Protein AF-A0A0C2C2B9-F1 (afdb_monomer)

Organism: NCBI:txid51022

Nearest PDB structures (foldseek):
  8sxb-assembly1_A  TM=6.830E-01  e=5.226E-09  Bos indicus
  4q4a-assembly1_A  TM=5.913E-01  e=1.133E-02  Thermotoga maritima MSB8
  4q4j-assembly1_A  TM=6.050E-01  e=1.208E-02  Thermotoga maritima MSB8
  7pqx-assembly1_A  TM=4.829E-01  e=1.558E-02  Thermochaetoides thermophila DSM 1495
  7psl-assembly1_A  TM=4.551E-01  e=6.747E-02  Saccharomyces cerevisiae S288C

pLDDT: mean 88.06, std 7.46, range [60.09, 97.12]

Sequence (174 aa):
RSPLYSHISAFMNGLFTVRAFGKQTEVLHEYHRAQNVNTAAFGLTLTTARWFAVCIDWLVALFVSVVAFFSVITPASMTSGEVALILVYAVQLTGFFSWIMRQSAELQNGMVSVERIVQYTELESEHDDNLSLEAPKAWPTEGHITIKNMYMKYDDDGDYVLKNVSLDIKPKEK

Foldseek 3Di:
DVVLVVLVVVCVVCVVVCVVVVPVVVSVVVNVVVVVVVVVVVVVVVVVLVVVLVVLLVVLVVVLVVLLVCLVPPPDPDDPVVSVVSSVVSVVVSVVVSVVVSVVVVVVVVVVVVVVVVVVVPDDDPDDPVPPPDDPPCPPPQPWDWDFQDWDDDDPPDDTPDGGDTDTAGRPHD

Radius of gyration: 33.34 Å; Cα contacts (8 Å, |Δi|>4): 78; chains: 1; bounding box: 63×36×91 Å

Secondary structure (DSSP, 8-state):
-HHHHHHHHHHHHTHHHHHHTT-HHHHHHHHHHHHHHHHHHHHHHHHHHHHHHHHHHHHHHHHHHHHHHHHHHS-S-S-HHHHHHHHHHHHHHHHHHHHHHHHHHHHHHHHHHHHHHHHHHTSPPSS-TT------TT-SSS--EEEEEEEE-SSTTSPPSEEEEEEEE-TT--

Structure (mmCIF, N/CA/C/O backbone):
data_AF-A0A0C2C2B9-F1
#
_entry.id   AF-A0A0C2C2B9-F1
#
loop_
_atom_site.group_PDB
_atom_site.id
_atom_site.type_symbol
_atom_site.label_atom_id
_atom_site.label_alt_id
_atom_site.label_comp_id
_atom_site.label_asym_id
_atom_site.label_entity_id
_atom_site.label_seq_id
_atom_site.pdbx_PDB_ins_code
_atom_site.Cartn_x
_atom_site.Cartn_y
_atom_site.Cartn_z
_atom_site.occupancy
_atom_site.B_iso_or_equiv
_atom_site.auth_seq_id
_atom_site.auth_comp_id
_atom_site.auth_asym_id
_atom_site.auth_atom_id
_atom_site.pdbx_PDB_model_num
ATOM 1 N N . ARG A 1 1 ? 1.933 -3.361 6.603 1.00 60.09 1 ARG A N 1
ATOM 2 C CA . ARG A 1 1 ? 1.925 -2.102 7.391 1.00 60.09 1 ARG A CA 1
ATOM 3 C C . ARG A 1 1 ? 0.960 -2.169 8.574 1.00 60.09 1 ARG A C 1
ATOM 5 O O . ARG A 1 1 ? 1.435 -1.970 9.679 1.00 60.09 1 ARG A O 1
ATOM 12 N N . SER A 1 2 ? -0.320 -2.516 8.382 1.00 74.88 2 SER A N 1
ATOM 13 C CA . SER A 1 2 ? -1.315 -2.598 9.476 1.00 74.88 2 SER A CA 1
ATOM 14 C C . SER A 1 2 ? -0.863 -3.401 10.726 1.00 74.88 2 SER A C 1
ATOM 16 O O . SER A 1 2 ? -0.881 -2.828 11.816 1.00 74.88 2 SER A O 1
ATOM 18 N N . PRO A 1 3 ? -0.302 -4.627 10.612 1.00 76.06 3 PRO A N 1
ATOM 19 C CA . PRO A 1 3 ? 0.116 -5.395 11.795 1.00 76.06 3 PRO A CA 1
ATOM 20 C C . PRO A 1 3 ? 1.242 -4.743 12.607 1.00 76.06 3 PRO A C 1
ATOM 22 O O . PRO A 1 3 ? 1.295 -4.888 13.823 1.00 76.06 3 PRO A O 1
ATOM 25 N N . LEU A 1 4 ? 2.131 -3.994 11.945 1.00 85.50 4 LEU A N 1
ATOM 26 C CA . LEU A 1 4 ? 3.269 -3.347 12.597 1.00 85.50 4 LEU A CA 1
ATOM 27 C C . LEU A 1 4 ? 2.802 -2.197 13.501 1.00 85.50 4 LEU A C 1
ATOM 29 O O . LEU A 1 4 ? 3.232 -2.088 14.645 1.00 85.50 4 LEU A O 1
ATOM 33 N N . TYR A 1 5 ? 1.878 -1.374 12.996 1.00 86.25 5 TYR A N 1
ATOM 34 C CA . TYR A 1 5 ? 1.282 -0.280 13.764 1.00 86.25 5 TYR A CA 1
ATOM 35 C C . TYR A 1 5 ? 0.421 -0.800 14.916 1.00 86.25 5 TYR A C 1
ATOM 37 O O . TYR A 1 5 ? 0.529 -0.286 16.027 1.00 86.25 5 TYR A O 1
ATOM 45 N N . SER A 1 6 ? -0.364 -1.856 14.679 1.00 87.75 6 SER A N 1
ATOM 46 C CA . SER A 1 6 ? -1.143 -2.509 15.735 1.00 87.75 6 SER A CA 1
ATOM 47 C C . SER A 1 6 ? -0.242 -3.057 16.844 1.00 87.75 6 SER A C 1
ATOM 49 O O . SER A 1 6 ? -0.525 -2.852 18.020 1.00 87.75 6 SER A O 1
ATOM 51 N N . HIS A 1 7 ? 0.872 -3.704 16.486 1.00 89.12 7 HIS A N 1
ATOM 52 C CA . HIS A 1 7 ? 1.824 -4.246 17.455 1.00 89.12 7 HIS A CA 1
ATOM 53 C C . HIS A 1 7 ? 2.498 -3.142 18.283 1.00 89.12 7 HIS A C 1
ATOM 55 O O . HIS A 1 7 ? 2.609 -3.262 19.501 1.00 89.12 7 HIS A O 1
ATOM 61 N N . ILE A 1 8 ? 2.917 -2.040 17.647 1.00 90.06 8 ILE A N 1
ATOM 62 C CA . ILE A 1 8 ? 3.483 -0.882 18.359 1.00 90.06 8 ILE A CA 1
ATOM 63 C C . ILE A 1 8 ? 2.445 -0.272 19.307 1.00 90.06 8 ILE A C 1
ATOM 65 O O . ILE A 1 8 ? 2.766 0.009 20.459 1.00 90.06 8 ILE A O 1
ATOM 69 N N . SER A 1 9 ? 1.203 -0.093 18.852 1.00 92.12 9 SER A N 1
ATOM 70 C CA . SER A 1 9 ? 0.123 0.450 19.681 1.00 92.12 9 SER A CA 1
ATOM 71 C C . SER A 1 9 ? -0.155 -0.437 20.901 1.00 92.12 9 SER A C 1
ATOM 73 O O . SER A 1 9 ? -0.166 0.052 22.031 1.00 92.12 9 SER A O 1
ATOM 75 N N . ALA A 1 10 ? -0.274 -1.753 20.698 1.00 91.06 10 ALA A N 1
ATOM 76 C CA . ALA A 1 10 ? -0.467 -2.720 21.775 1.00 91.06 10 ALA A CA 1
ATOM 77 C C . ALA A 1 10 ? 0.703 -2.720 22.774 1.00 91.06 10 ALA A C 1
ATOM 79 O O . ALA A 1 10 ? 0.481 -2.709 23.984 1.00 91.06 10 ALA A O 1
ATOM 80 N N . PHE A 1 11 ? 1.947 -2.663 22.287 1.00 91.50 11 PHE A N 1
ATOM 81 C CA . PHE A 1 11 ? 3.130 -2.565 23.141 1.00 91.50 11 PHE A CA 1
ATOM 82 C C . PHE A 1 11 ? 3.143 -1.284 23.981 1.00 91.50 11 PHE A C 1
ATOM 84 O O . PHE A 1 11 ? 3.434 -1.345 25.172 1.00 91.50 11 PHE A O 1
ATOM 91 N N . MET A 1 12 ? 2.808 -0.136 23.385 1.00 92.19 12 MET A N 1
ATOM 92 C CA . MET A 1 12 ? 2.759 1.143 24.099 1.00 92.19 12 MET A CA 1
ATOM 93 C C . MET A 1 12 ? 1.702 1.128 25.206 1.00 92.19 12 MET A C 1
ATOM 95 O O . MET A 1 12 ? 1.990 1.544 26.328 1.00 92.19 12 MET A O 1
ATOM 99 N N . ASN A 1 13 ? 0.519 0.578 24.923 1.00 94.75 13 ASN A N 1
ATOM 100 C CA . ASN A 1 13 ? -0.545 0.420 25.915 1.00 94.75 13 ASN A CA 1
ATOM 101 C C . ASN A 1 13 ? -0.177 -0.597 27.015 1.00 94.75 13 ASN A C 1
ATOM 103 O O . ASN A 1 13 ? -0.535 -0.413 28.175 1.00 94.75 13 ASN A O 1
ATOM 107 N N . GLY A 1 14 ? 0.568 -1.654 26.674 1.00 94.31 14 GLY A N 1
ATOM 108 C CA . GLY A 1 14 ? 0.978 -2.732 27.583 1.00 94.31 14 GLY A CA 1
ATOM 109 C C . GLY A 1 14 ? 2.376 -2.588 28.199 1.00 94.31 14 GLY A C 1
ATOM 110 O O . GLY A 1 14 ? 2.872 -3.540 28.805 1.00 94.31 14 GLY A O 1
ATOM 111 N N . LEU A 1 15 ? 3.039 -1.437 28.050 1.00 94.69 15 LEU A N 1
ATOM 112 C CA . LEU A 1 15 ? 4.469 -1.276 28.349 1.00 94.69 15 LEU A CA 1
ATOM 113 C C . LEU A 1 15 ? 4.834 -1.650 29.792 1.00 94.69 15 LEU A C 1
ATOM 115 O O . LEU A 1 15 ? 5.851 -2.307 30.032 1.00 94.69 15 LEU A O 1
ATOM 119 N N . PHE A 1 16 ? 4.009 -1.233 30.755 1.00 95.94 16 PHE A N 1
ATOM 120 C CA . PHE A 1 16 ? 4.217 -1.543 32.170 1.00 95.94 16 PHE A CA 1
ATOM 121 C C . PHE A 1 16 ? 4.156 -3.048 32.430 1.00 95.94 16 PHE A C 1
ATOM 123 O O . PHE A 1 16 ? 5.047 -3.583 33.085 1.00 95.94 16 PHE A O 1
ATOM 130 N N . THR A 1 17 ? 3.172 -3.736 31.852 1.00 96.12 17 THR A N 1
ATOM 131 C CA . THR A 1 17 ? 3.012 -5.191 31.949 1.00 96.12 17 THR A CA 1
ATOM 132 C C . THR A 1 17 ? 4.230 -5.912 31.379 1.00 96.12 17 THR A C 1
ATOM 134 O O . THR A 1 17 ? 4.827 -6.748 32.051 1.00 96.12 17 THR A O 1
ATOM 137 N N . VAL A 1 18 ? 4.680 -5.537 30.177 1.00 96.06 18 VAL A N 1
ATOM 138 C CA . VAL A 1 18 ? 5.851 -6.164 29.537 1.00 96.06 18 VAL A CA 1
ATOM 139 C C . VAL A 1 18 ? 7.110 -6.010 30.395 1.00 96.06 18 VAL A C 1
ATOM 141 O O . VAL A 1 18 ? 7.890 -6.955 30.517 1.00 96.06 18 VAL A O 1
ATOM 144 N N . ARG A 1 19 ? 7.303 -4.841 31.022 1.00 95.75 19 ARG A N 1
ATOM 145 C CA . ARG A 1 19 ? 8.435 -4.595 31.929 1.00 95.75 19 ARG A CA 1
ATOM 146 C C . ARG A 1 19 ? 8.313 -5.366 33.239 1.00 95.75 19 ARG A C 1
ATOM 148 O O . ARG A 1 19 ? 9.309 -5.934 33.674 1.00 95.75 19 ARG A O 1
ATOM 155 N N . ALA A 1 20 ? 7.124 -5.405 33.838 1.00 97.12 20 ALA A N 1
ATOM 156 C CA . ALA A 1 20 ? 6.875 -6.115 35.090 1.00 97.12 20 ALA A CA 1
ATOM 157 C C . ALA A 1 20 ? 7.162 -7.620 34.967 1.00 97.12 20 ALA A C 1
ATOM 159 O O . ALA A 1 20 ? 7.726 -8.213 35.880 1.00 97.12 20 ALA A O 1
ATOM 160 N N . PHE A 1 21 ? 6.840 -8.219 33.816 1.00 95.94 21 PHE A N 1
ATOM 161 C CA . PHE A 1 21 ? 7.100 -9.634 33.535 1.00 95.94 21 PHE A CA 1
ATOM 162 C C . PHE A 1 21 ? 8.459 -9.911 32.864 1.00 95.94 21 PHE A C 1
ATOM 164 O O . PHE A 1 21 ? 8.762 -11.067 32.575 1.00 95.94 21 PHE A O 1
ATOM 171 N N . GLY A 1 22 ? 9.282 -8.890 32.591 1.00 95.06 22 GLY A N 1
ATOM 172 C CA . GLY A 1 22 ? 10.600 -9.073 31.966 1.00 95.06 22 GLY A CA 1
ATOM 173 C C . GLY A 1 22 ? 10.556 -9.638 30.536 1.00 95.06 22 GLY A C 1
ATOM 174 O O . GLY A 1 22 ? 11.472 -10.346 30.121 1.00 95.06 22 GLY A O 1
ATOM 175 N N . LYS A 1 23 ? 9.482 -9.370 29.779 1.00 95.94 23 LYS A N 1
ATOM 176 C CA . LYS A 1 23 ? 9.212 -9.964 28.452 1.00 95.94 23 LYS A CA 1
ATOM 177 C C . LYS A 1 23 ? 9.653 -9.104 27.259 1.00 95.94 23 LYS A C 1
ATOM 179 O O . LYS A 1 23 ? 9.235 -9.347 26.130 1.00 95.94 23 LYS A O 1
ATOM 184 N N . GLN A 1 24 ? 10.515 -8.110 27.473 1.00 94.19 24 GLN A N 1
ATOM 185 C CA . GLN A 1 24 ? 10.931 -7.153 26.437 1.00 94.19 24 GLN A CA 1
ATOM 186 C C . GLN A 1 24 ? 11.549 -7.841 25.211 1.00 94.19 24 GLN A C 1
ATOM 188 O O . GLN A 1 24 ? 11.221 -7.484 24.084 1.00 94.19 24 GLN A O 1
ATOM 193 N N . THR A 1 25 ? 12.416 -8.836 25.420 1.00 95.31 25 THR A N 1
ATOM 194 C CA . THR A 1 25 ? 13.103 -9.545 24.327 1.00 95.31 25 THR A CA 1
ATOM 195 C C . THR A 1 25 ? 12.136 -10.339 23.453 1.00 95.31 25 THR A C 1
ATOM 197 O O . THR A 1 25 ? 12.297 -10.371 22.237 1.00 95.31 25 THR A O 1
ATOM 200 N N . GLU A 1 26 ? 11.116 -10.951 24.055 1.00 93.69 26 GLU A N 1
ATOM 201 C CA . GLU A 1 26 ? 10.106 -11.734 23.336 1.00 93.69 26 GLU A CA 1
ATOM 202 C C . GLU A 1 26 ? 9.251 -10.829 22.440 1.00 93.69 26 GLU A C 1
ATOM 204 O O . GLU A 1 26 ? 9.137 -11.072 21.238 1.00 93.69 26 GLU A O 1
ATOM 209 N N . VAL A 1 27 ? 8.765 -9.713 22.991 1.00 92.69 27 VAL A N 1
ATOM 210 C CA . VAL A 1 27 ? 8.005 -8.704 22.235 1.00 92.69 27 VAL A CA 1
ATOM 211 C C . VAL A 1 27 ? 8.855 -8.072 21.127 1.00 92.69 27 VAL A C 1
ATOM 213 O O . VAL A 1 27 ? 8.372 -7.824 20.021 1.00 92.69 27 VAL A O 1
ATOM 216 N N . LEU A 1 28 ? 10.142 -7.828 21.390 1.00 92.88 28 LEU A N 1
ATOM 217 C CA . LEU A 1 28 ? 11.065 -7.293 20.391 1.00 92.88 28 LEU A CA 1
ATOM 218 C C . LEU A 1 28 ? 11.304 -8.290 19.247 1.00 92.88 28 LEU A C 1
ATOM 220 O O . LEU A 1 28 ? 11.330 -7.898 18.081 1.00 92.88 28 LEU A O 1
ATOM 224 N N . HIS A 1 29 ? 11.444 -9.578 19.559 1.00 94.75 29 HIS A N 1
ATOM 225 C CA . HIS A 1 29 ? 11.584 -10.625 18.551 1.00 94.75 29 HIS A CA 1
ATOM 226 C C . HIS A 1 29 ? 10.341 -10.714 17.654 1.00 94.75 29 HIS A C 1
ATOM 228 O O . HIS A 1 29 ? 10.458 -10.816 16.430 1.00 94.75 29 HIS A O 1
ATOM 234 N N . GLU A 1 30 ? 9.145 -10.604 18.233 1.00 91.88 30 GLU A N 1
ATOM 235 C CA . GLU A 1 30 ? 7.902 -10.581 17.463 1.00 91.88 30 GLU A CA 1
ATOM 236 C C . GLU A 1 30 ? 7.794 -9.350 16.551 1.00 91.88 30 GLU A C 1
ATOM 238 O O . GLU A 1 30 ? 7.450 -9.481 15.370 1.00 91.88 30 GLU A O 1
ATOM 243 N N . TYR A 1 31 ? 8.198 -8.178 17.046 1.00 91.50 31 TYR A N 1
ATOM 244 C CA . TYR A 1 31 ? 8.318 -6.977 16.224 1.00 91.50 31 TYR A CA 1
ATOM 245 C C . TYR A 1 31 ? 9.288 -7.177 15.050 1.00 91.50 31 TYR A C 1
ATOM 247 O O . TYR A 1 31 ? 8.946 -6.872 13.905 1.00 91.50 31 TYR A O 1
ATOM 255 N N . HIS A 1 32 ? 10.476 -7.737 15.299 1.00 94.00 32 HIS A N 1
ATOM 256 C CA . HIS A 1 32 ? 11.449 -8.024 14.243 1.00 94.00 32 HIS A CA 1
ATOM 257 C C . HIS A 1 32 ? 10.903 -8.997 13.199 1.00 94.00 32 HIS A C 1
ATOM 259 O O . HIS A 1 32 ? 11.110 -8.781 12.005 1.00 94.00 32 HIS A O 1
ATOM 265 N N . ARG A 1 33 ? 10.154 -10.023 13.615 1.00 92.81 33 ARG A N 1
ATOM 266 C CA . ARG A 1 33 ? 9.482 -10.947 12.695 1.00 92.81 33 ARG A CA 1
ATOM 267 C C . ARG A 1 33 ? 8.503 -10.205 11.782 1.00 92.81 33 ARG A C 1
ATOM 269 O O . ARG A 1 33 ? 8.574 -10.355 10.563 1.00 92.81 33 ARG A O 1
ATOM 276 N N . ALA A 1 34 ? 7.629 -9.373 12.350 1.00 90.62 34 ALA A N 1
ATOM 277 C CA . ALA A 1 34 ? 6.665 -8.586 11.581 1.00 90.62 34 ALA A CA 1
ATOM 278 C C . ALA A 1 34 ? 7.355 -7.586 10.631 1.00 90.62 34 ALA A C 1
ATOM 280 O O . ALA A 1 34 ? 6.954 -7.435 9.471 1.00 90.62 34 ALA A O 1
ATOM 281 N N . GLN A 1 35 ? 8.435 -6.949 11.091 1.00 93.12 35 GLN A N 1
ATOM 282 C CA . GLN A 1 35 ? 9.249 -6.035 10.291 1.00 93.12 35 GLN A CA 1
ATOM 283 C C . GLN A 1 35 ? 9.953 -6.753 9.137 1.00 93.12 35 GLN A C 1
ATOM 285 O O . GLN A 1 35 ? 10.010 -6.214 8.030 1.00 93.12 35 GLN A O 1
ATOM 290 N N . ASN A 1 36 ? 10.467 -7.963 9.366 1.00 94.81 36 ASN A N 1
ATOM 291 C CA . ASN A 1 36 ? 11.146 -8.744 8.339 1.00 94.81 36 ASN A CA 1
ATOM 292 C C . ASN A 1 36 ? 10.178 -9.123 7.215 1.00 94.81 36 ASN A C 1
ATOM 294 O O . ASN A 1 36 ? 10.492 -8.925 6.047 1.00 94.81 36 ASN A O 1
ATOM 298 N N . VAL A 1 37 ? 8.959 -9.558 7.557 1.00 92.50 37 VAL A N 1
ATOM 299 C CA . VAL A 1 37 ? 7.906 -9.833 6.564 1.00 92.50 37 VAL A CA 1
ATOM 300 C C . VAL A 1 37 ? 7.565 -8.575 5.762 1.00 92.50 37 VAL A C 1
ATOM 302 O O . 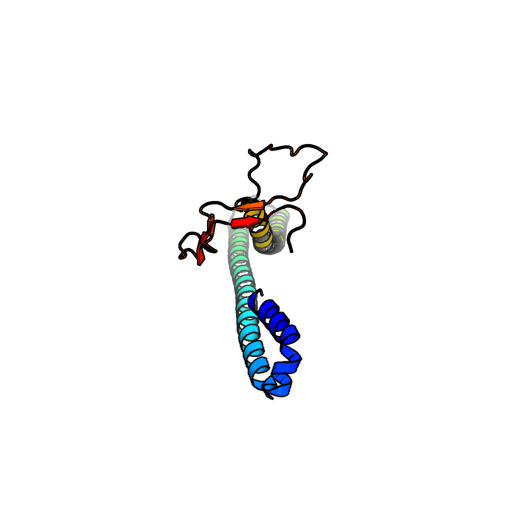VAL A 1 37 ? 7.470 -8.626 4.536 1.00 92.50 37 VAL A O 1
ATOM 305 N N . ASN A 1 38 ? 7.419 -7.420 6.423 1.00 90.75 38 ASN A N 1
ATOM 306 C CA . ASN A 1 38 ? 7.117 -6.178 5.714 1.00 90.75 38 ASN A CA 1
ATOM 307 C C . ASN A 1 38 ? 8.262 -5.727 4.796 1.00 90.75 38 ASN A C 1
ATOM 309 O O . ASN A 1 38 ? 8.006 -5.330 3.659 1.00 90.75 38 ASN A O 1
ATOM 313 N N . THR A 1 39 ? 9.503 -5.819 5.273 1.00 92.75 39 THR A N 1
ATOM 314 C CA . THR A 1 39 ? 10.706 -5.479 4.504 1.00 92.75 39 THR A CA 1
ATOM 315 C C . THR A 1 39 ? 10.889 -6.425 3.323 1.00 92.75 39 THR A C 1
ATOM 317 O O . THR A 1 39 ? 11.181 -5.962 2.227 1.00 92.75 39 THR A O 1
ATOM 320 N N . ALA A 1 40 ? 10.656 -7.726 3.505 1.00 94.75 40 ALA A N 1
ATOM 321 C CA . ALA A 1 40 ? 10.735 -8.716 2.436 1.00 94.75 40 ALA A CA 1
ATOM 322 C C . ALA A 1 40 ? 9.703 -8.439 1.333 1.00 94.75 40 ALA A C 1
ATOM 324 O O . ALA A 1 40 ? 10.058 -8.413 0.157 1.00 94.75 40 ALA A O 1
ATOM 325 N N . ALA A 1 41 ? 8.450 -8.150 1.699 1.00 91.56 41 ALA A N 1
ATOM 326 C CA . ALA A 1 41 ? 7.415 -7.777 0.734 1.00 91.56 41 ALA A CA 1
ATOM 327 C C . ALA A 1 41 ? 7.764 -6.477 -0.019 1.00 91.56 41 ALA A C 1
ATOM 329 O O . ALA A 1 41 ? 7.594 -6.387 -1.237 1.00 91.56 41 ALA A O 1
ATOM 330 N N . PHE A 1 42 ? 8.300 -5.477 0.689 1.00 88.62 42 PHE A N 1
ATOM 331 C CA . PHE A 1 42 ? 8.771 -4.237 0.069 1.00 88.62 42 PHE A CA 1
ATOM 332 C C . PHE A 1 42 ? 9.952 -4.481 -0.881 1.00 88.62 42 PHE A C 1
ATOM 334 O O . PHE A 1 42 ? 9.954 -3.986 -2.007 1.00 88.62 42 PHE A O 1
ATOM 341 N N . GLY A 1 43 ? 10.920 -5.295 -0.462 1.00 92.25 43 GLY A N 1
ATOM 342 C CA . GLY A 1 43 ? 12.055 -5.704 -1.283 1.00 92.25 43 GLY A CA 1
ATOM 343 C C . GLY A 1 43 ? 11.610 -6.436 -2.547 1.00 92.25 43 GLY A C 1
ATOM 344 O O . GLY A 1 43 ? 12.071 -6.102 -3.633 1.00 92.25 43 GLY A O 1
ATOM 345 N N . LEU A 1 44 ? 10.652 -7.361 -2.438 1.00 93.19 44 LEU A N 1
ATOM 346 C CA . LEU A 1 44 ? 10.081 -8.062 -3.590 1.00 93.19 44 LEU A CA 1
ATOM 347 C C . LEU A 1 44 ? 9.398 -7.094 -4.563 1.00 93.19 44 LEU A C 1
ATOM 349 O O . LEU A 1 44 ? 9.573 -7.218 -5.775 1.00 93.19 44 LEU A O 1
ATOM 353 N N . THR A 1 45 ? 8.674 -6.102 -4.041 1.00 86.12 45 THR A N 1
ATOM 354 C CA . THR A 1 45 ? 8.041 -5.053 -4.856 1.00 86.12 45 THR A CA 1
ATOM 355 C C . THR A 1 45 ? 9.096 -4.257 -5.629 1.00 86.12 45 THR A C 1
ATOM 357 O O . THR A 1 45 ? 8.965 -4.063 -6.837 1.00 86.12 45 THR A O 1
ATOM 360 N N . LEU A 1 46 ? 10.187 -3.855 -4.964 1.00 87.19 46 LEU A N 1
ATOM 361 C CA . LEU A 1 46 ? 11.283 -3.123 -5.600 1.00 87.19 46 LEU A CA 1
ATOM 362 C C . LEU A 1 46 ? 11.992 -3.967 -6.668 1.00 87.19 46 LEU A C 1
ATOM 364 O O . LEU A 1 46 ? 12.214 -3.486 -7.779 1.00 87.19 46 LEU A O 1
ATOM 368 N N . THR A 1 47 ? 12.319 -5.222 -6.357 1.00 91.69 47 THR A N 1
ATOM 369 C CA . THR A 1 47 ? 12.964 -6.145 -7.301 1.00 91.69 47 THR A CA 1
ATOM 370 C C . THR A 1 47 ? 12.082 -6.397 -8.519 1.00 91.69 47 THR A C 1
ATOM 372 O O . THR A 1 47 ? 12.573 -6.345 -9.642 1.00 91.69 47 THR A O 1
ATOM 375 N N . THR A 1 48 ? 10.776 -6.592 -8.323 1.00 89.25 48 THR A N 1
ATOM 376 C CA . THR A 1 48 ? 9.818 -6.795 -9.422 1.00 89.25 48 THR A CA 1
ATOM 377 C C . THR A 1 48 ? 9.721 -5.555 -10.310 1.00 89.25 48 THR A C 1
ATOM 379 O O . THR A 1 48 ? 9.765 -5.676 -11.531 1.00 89.25 48 THR A O 1
ATOM 382 N N . ALA A 1 49 ? 9.684 -4.354 -9.724 1.00 82.94 49 ALA A N 1
ATOM 383 C CA . ALA A 1 49 ? 9.693 -3.106 -10.487 1.00 82.94 49 ALA A CA 1
ATOM 384 C C . ALA A 1 49 ? 10.982 -2.932 -11.314 1.00 82.94 49 ALA A C 1
ATOM 386 O O . ALA A 1 49 ? 10.933 -2.492 -12.462 1.00 82.94 49 ALA A O 1
ATOM 387 N N . ARG A 1 50 ? 12.146 -3.307 -10.761 1.00 85.38 50 ARG A N 1
ATOM 388 C CA . ARG A 1 50 ? 13.425 -3.286 -11.494 1.00 85.38 50 ARG A CA 1
ATOM 389 C C . ARG A 1 50 ? 13.473 -4.322 -12.607 1.00 85.38 50 ARG A C 1
ATOM 391 O O . ARG A 1 50 ? 13.931 -4.005 -13.697 1.00 85.38 50 ARG A O 1
ATOM 398 N N . TRP A 1 51 ? 12.989 -5.531 -12.342 1.00 90.19 51 TRP A N 1
ATOM 399 C CA . TRP A 1 51 ? 12.898 -6.583 -13.346 1.00 90.19 51 TRP A CA 1
ATOM 400 C C . TRP A 1 51 ? 12.012 -6.158 -14.519 1.00 90.19 51 TRP A C 1
ATOM 402 O O . TRP A 1 51 ? 12.418 -6.272 -15.671 1.00 90.19 51 TRP A O 1
ATOM 412 N N . PHE A 1 52 ? 10.851 -5.571 -14.227 1.00 85.75 52 PHE A N 1
ATOM 413 C CA . PHE A 1 52 ? 9.961 -5.020 -15.242 1.00 85.75 52 PHE A CA 1
ATOM 414 C C . PHE A 1 52 ? 10.645 -3.947 -16.100 1.00 85.75 52 PHE A C 1
ATOM 416 O O . PHE A 1 52 ? 10.550 -3.998 -17.323 1.00 85.75 52 PHE A O 1
ATOM 423 N N . ALA A 1 53 ? 11.387 -3.021 -15.481 1.00 83.38 53 ALA A N 1
ATOM 424 C CA . ALA A 1 53 ? 12.152 -2.012 -16.214 1.00 83.38 53 ALA A CA 1
ATOM 425 C C . ALA A 1 53 ? 13.175 -2.647 -17.173 1.00 83.38 53 ALA A C 1
ATOM 427 O O . ALA A 1 53 ? 13.222 -2.272 -18.340 1.00 83.38 53 ALA A O 1
ATOM 428 N N . VAL A 1 54 ? 13.912 -3.669 -16.721 1.00 87.00 54 VAL A N 1
ATOM 429 C CA . VAL A 1 54 ? 14.848 -4.416 -17.577 1.00 87.00 54 VAL A CA 1
ATOM 430 C C . VAL A 1 54 ? 14.117 -5.049 -18.764 1.00 87.00 54 VAL A C 1
ATOM 432 O O . VAL A 1 54 ? 14.577 -4.919 -19.893 1.00 87.00 54 VAL A O 1
ATOM 435 N N . CYS A 1 55 ? 12.966 -5.696 -18.552 1.00 88.88 55 CYS A N 1
ATOM 436 C CA . CYS A 1 55 ? 12.177 -6.275 -19.646 1.00 88.88 55 CYS A CA 1
ATOM 437 C C . CYS A 1 55 ? 11.746 -5.230 -20.689 1.00 88.88 55 CYS A C 1
ATOM 439 O O . CYS A 1 55 ? 11.791 -5.514 -21.886 1.00 88.88 55 CY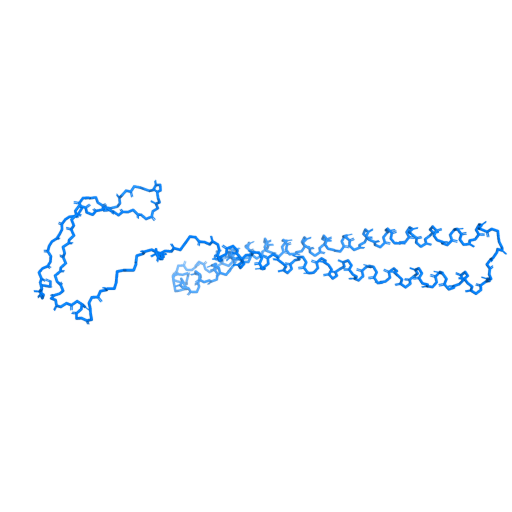S A O 1
ATOM 441 N N . ILE A 1 56 ? 11.358 -4.029 -20.251 1.00 84.75 56 ILE A N 1
ATOM 442 C CA . ILE A 1 56 ? 11.035 -2.917 -21.154 1.00 84.75 56 ILE A CA 1
ATOM 443 C C . ILE A 1 56 ? 12.278 -2.475 -21.931 1.00 84.75 56 ILE A C 1
ATOM 445 O O . ILE A 1 56 ? 12.206 -2.353 -23.151 1.00 84.75 56 ILE A O 1
ATOM 449 N N . ASP A 1 57 ? 13.427 -2.323 -21.271 1.00 84.81 57 ASP A N 1
ATOM 450 C CA . ASP A 1 57 ? 14.673 -1.931 -21.939 1.00 84.81 57 ASP A CA 1
ATOM 451 C C . ASP A 1 57 ? 15.086 -2.944 -23.025 1.00 84.81 57 ASP A C 1
ATOM 453 O O . ASP A 1 57 ? 15.519 -2.542 -24.105 1.00 84.81 57 ASP A O 1
ATOM 457 N N . TRP A 1 58 ? 14.880 -4.251 -22.806 1.00 89.00 58 TRP A N 1
ATOM 458 C CA . TRP A 1 58 ? 15.096 -5.283 -23.834 1.00 89.00 58 TRP A CA 1
ATOM 459 C C . TRP A 1 58 ? 14.175 -5.119 -25.049 1.00 89.00 58 TRP A C 1
ATOM 461 O O . TRP A 1 58 ? 14.640 -5.214 -26.187 1.00 89.00 58 TRP A O 1
ATOM 471 N N . LEU A 1 59 ? 12.880 -4.865 -24.830 1.00 87.69 59 LEU A N 1
ATOM 472 C CA . LEU A 1 59 ? 11.919 -4.639 -25.919 1.00 87.69 59 LEU A CA 1
ATOM 473 C C . LEU A 1 59 ? 12.292 -3.410 -26.743 1.00 87.69 59 LEU A C 1
ATOM 475 O O . LEU A 1 59 ? 12.207 -3.425 -27.972 1.00 87.69 59 LEU A O 1
ATOM 479 N N . VAL A 1 60 ? 12.744 -2.357 -26.072 1.00 85.62 60 VAL A N 1
ATOM 480 C CA . VAL A 1 60 ? 13.139 -1.140 -26.759 1.00 85.62 60 VAL A CA 1
ATOM 481 C C . VAL A 1 60 ? 14.469 -1.310 -27.496 1.00 85.62 60 VAL A C 1
ATOM 483 O O . VAL A 1 60 ? 14.588 -0.877 -28.641 1.00 85.62 60 VAL A O 1
ATOM 486 N N . ALA A 1 61 ? 15.448 -1.996 -26.904 1.00 87.81 61 ALA A N 1
ATOM 487 C CA . ALA A 1 61 ? 16.697 -2.321 -27.585 1.00 87.81 61 ALA A CA 1
ATOM 488 C C . ALA A 1 61 ? 16.443 -3.140 -28.864 1.00 87.81 61 ALA A C 1
ATOM 490 O O . ALA A 1 61 ? 17.047 -2.867 -29.905 1.00 87.81 61 ALA A O 1
ATOM 491 N N . LEU A 1 62 ? 15.506 -4.095 -28.819 1.00 90.88 62 LEU A N 1
ATOM 492 C CA . LEU A 1 62 ? 15.064 -4.840 -29.998 1.00 90.88 62 LEU A CA 1
ATOM 493 C C . LEU A 1 62 ? 14.452 -3.908 -31.055 1.00 90.88 62 LEU A C 1
ATOM 495 O O . LEU A 1 62 ? 14.829 -3.986 -32.222 1.00 90.88 62 LEU A O 1
ATOM 499 N N . PHE A 1 63 ? 13.559 -2.999 -30.657 1.00 88.38 63 PHE A N 1
ATOM 500 C CA . PHE A 1 63 ? 12.951 -2.021 -31.562 1.00 88.38 63 PHE A CA 1
ATOM 501 C C . PHE A 1 63 ? 13.999 -1.135 -32.253 1.00 88.38 63 PHE A C 1
ATOM 503 O O . PHE A 1 63 ? 14.007 -1.040 -33.480 1.00 88.38 63 PHE A O 1
ATOM 510 N N . VAL A 1 64 ? 14.929 -0.545 -31.495 1.00 88.12 64 VAL A N 1
ATOM 511 C CA . VAL A 1 64 ? 16.018 0.279 -32.051 1.00 88.12 64 VAL A CA 1
ATOM 512 C C . VAL A 1 64 ? 16.900 -0.536 -32.999 1.00 88.12 64 VAL A C 1
ATOM 514 O O . VAL A 1 64 ? 17.263 -0.043 -34.066 1.00 88.12 64 VAL A O 1
ATOM 517 N N . SER A 1 65 ? 17.203 -1.793 -32.659 1.00 90.00 65 SER A N 1
ATOM 518 C CA . SER A 1 65 ? 17.992 -2.686 -33.519 1.00 90.00 65 SER A CA 1
ATOM 519 C C . SER A 1 65 ? 17.292 -2.954 -34.853 1.00 90.00 65 SER A C 1
ATOM 521 O O . SER A 1 65 ? 17.929 -2.915 -35.904 1.00 90.00 65 SER A O 1
ATOM 523 N N . VAL A 1 66 ? 15.975 -3.179 -34.827 1.00 90.00 66 VAL A N 1
ATOM 524 C CA . VAL A 1 66 ? 15.158 -3.372 -36.031 1.00 90.00 66 VAL A CA 1
ATOM 525 C C . VAL A 1 66 ? 15.155 -2.107 -36.891 1.00 90.00 66 VAL A C 1
ATOM 527 O O . VAL A 1 66 ? 15.422 -2.190 -38.089 1.00 90.00 66 VAL A O 1
ATOM 530 N N . VAL A 1 67 ? 14.920 -0.935 -36.291 1.00 88.50 67 VAL A N 1
ATOM 531 C CA . VAL A 1 67 ? 14.956 0.356 -37.001 1.00 88.50 67 VAL A CA 1
ATOM 532 C C . VAL A 1 67 ? 16.318 0.569 -37.660 1.00 88.50 67 VAL A C 1
ATOM 534 O O . VAL A 1 67 ? 16.378 0.863 -38.851 1.00 88.50 67 VAL A O 1
ATOM 537 N N . ALA A 1 68 ? 17.410 0.339 -36.926 1.00 87.69 68 ALA A N 1
ATOM 538 C CA . ALA A 1 68 ? 18.761 0.485 -37.454 1.00 87.69 68 ALA A CA 1
ATOM 539 C C . ALA A 1 68 ? 19.053 -0.473 -38.615 1.00 87.69 68 ALA A C 1
ATOM 541 O O . ALA A 1 68 ? 19.631 -0.064 -39.621 1.00 87.69 68 ALA A O 1
ATOM 542 N N . PHE A 1 69 ? 18.613 -1.726 -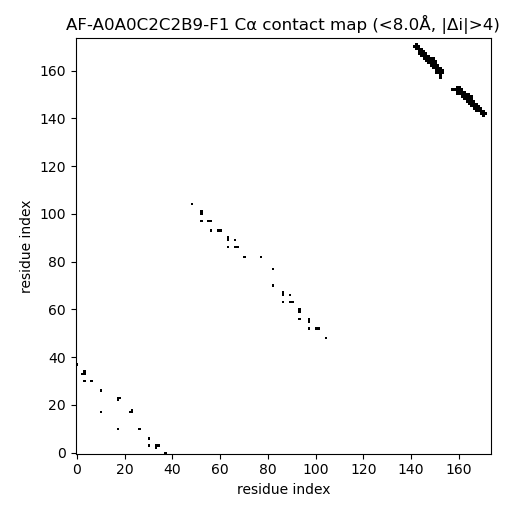38.514 1.00 90.06 69 PHE A N 1
ATOM 543 C CA . PHE A 1 69 ? 18.774 -2.712 -39.578 1.00 90.06 69 PHE A CA 1
ATOM 544 C C . PHE A 1 69 ? 18.023 -2.306 -40.858 1.00 90.06 69 PHE A C 1
ATOM 546 O O . PHE A 1 69 ? 18.596 -2.328 -41.950 1.00 90.06 69 PHE A O 1
ATOM 553 N N . PHE A 1 70 ? 16.770 -1.854 -40.733 1.00 87.44 70 PHE A N 1
ATOM 554 C CA . PHE A 1 70 ? 15.979 -1.376 -41.871 1.00 87.44 70 PHE A CA 1
ATOM 555 C C . PHE A 1 70 ? 16.537 -0.094 -42.495 1.00 87.44 70 PHE A C 1
ATOM 557 O O . PHE A 1 70 ? 16.501 0.048 -43.720 1.00 87.44 70 PHE A O 1
ATOM 564 N N . SER A 1 71 ? 17.098 0.810 -41.688 1.00 84.38 71 SER A N 1
ATOM 565 C CA . SER A 1 71 ? 17.767 2.015 -42.184 1.00 84.38 71 SER A CA 1
ATOM 566 C C . SER A 1 71 ? 18.985 1.711 -43.063 1.00 84.38 71 SER A C 1
ATOM 568 O O . SER A 1 71 ? 19.300 2.506 -43.942 1.00 84.38 71 SER A O 1
ATOM 570 N N . VAL A 1 72 ? 19.658 0.573 -42.854 1.00 83.44 72 VAL A N 1
ATOM 571 C CA . VAL A 1 72 ? 20.827 0.156 -43.651 1.00 83.44 72 VAL A CA 1
ATOM 572 C C . VAL A 1 72 ? 20.423 -0.601 -44.922 1.00 83.44 72 VAL A C 1
ATOM 574 O O . VAL A 1 72 ? 21.083 -0.462 -45.949 1.00 83.44 72 VAL A O 1
ATOM 577 N N . ILE A 1 73 ? 19.358 -1.407 -44.872 1.00 83.62 73 ILE A N 1
ATOM 578 C CA . ILE A 1 73 ? 18.956 -2.294 -45.982 1.00 83.62 73 ILE A CA 1
ATOM 579 C C . ILE A 1 73 ? 18.076 -1.600 -47.025 1.00 83.62 73 ILE A C 1
ATOM 581 O O . ILE A 1 73 ? 18.051 -2.019 -48.184 1.00 83.62 73 ILE A O 1
ATOM 585 N N . THR A 1 74 ? 17.344 -0.552 -46.644 1.00 78.19 74 THR A N 1
ATOM 586 C CA . THR A 1 74 ? 16.432 0.132 -47.570 1.00 78.19 74 THR A CA 1
ATOM 587 C C . THR A 1 74 ? 17.229 0.848 -48.675 1.00 78.19 74 THR A C 1
ATOM 589 O O . THR A 1 74 ? 18.095 1.665 -48.354 1.00 78.19 74 THR A O 1
ATOM 592 N N . PRO A 1 75 ? 16.967 0.587 -49.975 1.00 60.78 75 PRO A N 1
ATOM 593 C CA . PRO A 1 75 ? 17.744 1.170 -51.067 1.00 60.78 75 PRO A CA 1
ATOM 594 C C . PRO A 1 75 ? 17.595 2.701 -51.127 1.00 60.78 75 PRO A C 1
ATOM 596 O O . PRO A 1 75 ? 16.558 3.198 -51.548 1.00 60.78 75 PRO A O 1
ATOM 599 N N . ALA A 1 76 ? 18.635 3.421 -50.689 1.00 64.19 76 ALA A N 1
ATOM 600 C CA . ALA A 1 76 ? 19.090 4.782 -51.033 1.00 64.19 76 ALA A CA 1
ATOM 601 C C . ALA A 1 76 ? 18.079 5.880 -51.470 1.00 64.19 76 ALA A C 1
ATOM 603 O O . ALA A 1 76 ? 18.468 6.806 -52.178 1.00 64.19 76 ALA A O 1
ATOM 604 N N . SER A 1 77 ? 16.815 5.850 -51.043 1.00 69.75 77 SER A N 1
ATOM 605 C CA . SER A 1 77 ? 15.872 6.963 -51.240 1.00 69.75 77 SER A CA 1
ATOM 606 C C . SER A 1 77 ? 15.934 8.009 -50.121 1.00 69.75 77 SER A C 1
ATOM 608 O O . SER A 1 77 ? 15.183 8.978 -50.159 1.00 69.75 77 SER A O 1
ATOM 610 N N . MET A 1 78 ? 16.793 7.802 -49.117 1.00 75.50 78 MET A N 1
ATOM 611 C CA . MET A 1 78 ? 16.950 8.674 -47.951 1.00 75.50 78 MET A CA 1
ATOM 612 C C . MET A 1 78 ? 18.374 9.225 -47.886 1.00 75.50 78 MET A C 1
ATOM 614 O O . MET A 1 78 ? 19.350 8.518 -48.147 1.00 75.50 78 MET A O 1
ATOM 618 N N . THR A 1 79 ? 18.497 10.491 -47.513 1.00 83.81 79 THR A N 1
ATOM 619 C CA . THR A 1 79 ? 19.775 11.143 -47.236 1.00 83.81 79 THR A CA 1
ATOM 620 C C . THR A 1 79 ? 20.387 10.604 -45.940 1.00 83.81 79 THR A C 1
ATOM 622 O O . THR A 1 79 ? 19.690 10.177 -45.017 1.00 83.81 79 THR A O 1
ATOM 625 N N . SER A 1 80 ? 21.715 10.665 -45.822 1.00 83.19 80 SER A N 1
ATOM 626 C CA . SER A 1 80 ? 22.423 10.287 -44.588 1.00 83.19 80 SER A CA 1
ATOM 627 C C . SER A 1 80 ? 21.957 11.089 -43.364 1.00 83.19 80 SER A C 1
ATOM 629 O O . SER A 1 80 ? 21.957 10.564 -42.250 1.00 83.19 80 SER A O 1
ATOM 631 N N . GLY A 1 81 ? 21.515 12.335 -43.572 1.00 87.62 81 GLY A N 1
ATOM 632 C CA . GLY A 1 81 ? 20.929 13.181 -42.535 1.00 87.62 81 GLY A CA 1
ATOM 633 C C . GLY A 1 81 ? 19.595 12.648 -42.008 1.00 87.62 81 GLY A C 1
ATOM 634 O O . GLY A 1 81 ? 19.401 12.604 -40.797 1.00 87.62 81 GLY A O 1
ATOM 635 N N . GLU A 1 82 ? 18.704 12.183 -42.886 1.00 86.12 82 GLU A N 1
ATOM 636 C CA . GLU A 1 82 ? 17.408 11.606 -42.491 1.00 86.12 82 GLU A CA 1
ATOM 637 C C . GLU A 1 82 ? 17.582 10.304 -41.704 1.00 86.12 82 GLU A C 1
ATOM 639 O O . GLU A 1 82 ? 16.935 10.114 -40.675 1.00 86.12 82 GLU A O 1
ATOM 644 N N . VAL A 1 83 ? 18.510 9.440 -42.126 1.00 87.19 83 VAL A N 1
ATOM 645 C CA . VAL A 1 83 ? 18.832 8.200 -41.400 1.00 87.19 83 VAL A CA 1
ATOM 646 C C . VAL A 1 83 ? 19.366 8.501 -39.998 1.00 87.19 83 VAL A C 1
ATOM 648 O O . VAL A 1 83 ? 18.920 7.897 -39.021 1.00 87.19 83 VAL A O 1
ATOM 651 N N . ALA A 1 84 ? 20.282 9.465 -39.873 1.00 88.00 84 ALA A N 1
ATOM 652 C CA . ALA A 1 84 ? 20.798 9.886 -38.573 1.00 88.00 84 ALA A CA 1
ATOM 653 C C . ALA A 1 84 ? 19.688 10.455 -37.672 1.00 88.00 84 ALA A C 1
ATOM 655 O O . ALA A 1 84 ? 19.653 10.158 -36.477 1.00 88.00 84 ALA A O 1
ATOM 656 N N . LEU A 1 85 ? 18.755 11.223 -38.244 1.00 90.62 85 LEU A N 1
ATOM 657 C CA . LEU A 1 85 ? 17.621 11.799 -37.523 1.00 90.62 85 LEU A CA 1
ATOM 658 C C . LEU A 1 85 ? 16.679 10.710 -36.979 1.00 90.62 85 LEU A C 1
ATOM 660 O O . LEU A 1 85 ? 16.317 10.743 -35.804 1.00 90.62 85 LEU A O 1
ATOM 664 N N . ILE A 1 86 ? 16.341 9.713 -37.806 1.00 88.31 86 ILE A N 1
ATOM 665 C CA . ILE A 1 86 ? 15.501 8.566 -37.420 1.00 88.31 86 ILE A CA 1
ATOM 666 C C . ILE A 1 86 ? 16.140 7.794 -36.261 1.00 88.31 86 ILE A C 1
ATOM 668 O O . ILE A 1 86 ? 15.465 7.487 -35.278 1.00 88.31 86 ILE A O 1
ATOM 672 N N . LEU A 1 87 ? 17.445 7.519 -36.339 1.00 87.12 87 LEU A N 1
ATOM 673 C CA . LEU A 1 87 ? 18.173 6.809 -35.285 1.00 87.12 87 LEU A CA 1
ATOM 674 C C . LEU A 1 87 ? 18.226 7.607 -33.979 1.00 87.12 87 LEU A C 1
ATOM 676 O O . LEU A 1 87 ? 17.967 7.053 -32.910 1.00 87.12 87 LEU A O 1
ATOM 680 N N . VAL A 1 88 ? 18.510 8.910 -34.049 1.00 90.44 88 VAL A N 1
ATOM 681 C CA . VAL A 1 88 ? 18.519 9.788 -32.870 1.00 90.44 88 VAL A CA 1
ATOM 682 C C . VAL A 1 88 ? 17.139 9.834 -32.213 1.00 90.44 88 VAL A C 1
ATOM 684 O O . VAL A 1 88 ? 17.047 9.728 -30.990 1.00 90.44 88 VAL A O 1
ATOM 687 N N . TYR A 1 89 ? 16.061 9.935 -32.992 1.00 89.44 89 TYR A N 1
ATOM 688 C CA . TYR A 1 89 ? 14.703 9.911 -32.449 1.00 89.44 89 TYR A CA 1
ATOM 689 C C . TYR A 1 89 ? 14.312 8.551 -31.872 1.00 89.44 89 TYR A C 1
ATOM 691 O O . TYR A 1 89 ? 13.686 8.517 -30.816 1.00 89.44 89 TYR A O 1
ATOM 699 N N . ALA A 1 90 ? 14.727 7.436 -32.478 1.00 86.88 90 ALA A N 1
ATOM 700 C CA . ALA A 1 90 ? 14.502 6.104 -31.915 1.00 86.88 90 ALA A CA 1
ATOM 701 C C . ALA A 1 90 ? 15.199 5.934 -30.548 1.00 86.88 90 ALA A C 1
ATOM 703 O O . ALA A 1 90 ? 14.605 5.425 -29.593 1.00 86.88 90 ALA A O 1
ATOM 704 N N . VAL A 1 91 ? 16.434 6.431 -30.415 1.00 84.69 91 VAL A N 1
ATOM 705 C CA . VAL A 1 91 ? 17.169 6.428 -29.140 1.00 84.69 91 VAL A CA 1
ATOM 706 C C . VAL A 1 91 ? 16.514 7.357 -28.111 1.00 84.69 91 VAL A C 1
ATOM 708 O O . VAL A 1 91 ? 16.378 6.982 -26.949 1.00 84.69 91 VAL A O 1
ATOM 711 N N . GLN A 1 92 ? 16.047 8.546 -28.502 1.00 88.31 92 GLN A N 1
ATOM 712 C CA . GLN A 1 92 ? 15.327 9.436 -27.578 1.00 88.31 92 GLN A CA 1
ATOM 713 C C . GLN A 1 92 ? 14.006 8.823 -27.100 1.00 88.31 92 GLN A C 1
ATOM 715 O O . GLN A 1 92 ? 13.711 8.849 -25.904 1.00 88.31 92 GLN A O 1
ATOM 720 N N . LEU A 1 93 ? 13.240 8.219 -28.014 1.00 82.62 93 LEU A N 1
ATOM 721 C CA . LEU A 1 93 ? 11.992 7.526 -27.698 1.00 82.62 93 LEU A CA 1
ATOM 722 C C . LEU A 1 93 ? 12.222 6.406 -26.677 1.00 82.62 93 LEU A C 1
ATOM 724 O O . LEU A 1 93 ? 11.369 6.173 -25.827 1.00 82.62 93 LEU A O 1
ATOM 728 N N . THR A 1 94 ? 13.400 5.777 -26.706 1.00 80.44 94 THR A N 1
ATOM 729 C CA . THR A 1 94 ? 13.782 4.742 -25.742 1.00 80.44 94 THR A CA 1
ATOM 730 C C . THR A 1 94 ? 13.813 5.258 -24.313 1.00 80.44 94 THR A C 1
ATOM 732 O O . THR A 1 94 ? 13.152 4.698 -23.440 1.00 80.44 94 THR A O 1
ATOM 735 N N . GLY A 1 95 ? 14.520 6.366 -24.081 1.00 79.81 95 GLY A N 1
ATOM 736 C CA . GLY A 1 95 ? 14.588 6.979 -22.755 1.00 79.81 95 GLY A CA 1
ATOM 737 C C . GLY A 1 95 ? 13.212 7.428 -22.256 1.00 79.81 95 GLY A C 1
ATOM 738 O O . GLY A 1 95 ? 12.873 7.214 -21.090 1.00 79.81 95 GLY A O 1
ATOM 739 N N . PHE A 1 96 ? 12.391 7.992 -23.148 1.00 86.31 96 PHE A N 1
ATOM 740 C CA . PHE A 1 96 ? 11.029 8.402 -22.807 1.00 86.31 96 PHE A CA 1
ATOM 741 C C . PHE A 1 96 ? 10.121 7.221 -22.469 1.00 86.31 96 PHE A C 1
ATOM 743 O O . PHE A 1 96 ? 9.377 7.299 -21.495 1.00 86.31 96 PHE A O 1
ATOM 750 N N . PHE A 1 97 ? 10.184 6.124 -23.225 1.00 82.12 97 PHE A N 1
ATOM 751 C CA . PHE A 1 97 ? 9.310 4.975 -23.007 1.00 82.12 97 PHE A CA 1
ATOM 752 C C . PHE A 1 97 ? 9.591 4.296 -21.661 1.00 82.12 97 PHE A C 1
ATOM 754 O O . PHE A 1 97 ? 8.661 4.081 -20.881 1.00 82.12 97 PHE A O 1
ATOM 761 N N . SER A 1 98 ? 10.863 4.053 -21.326 1.00 79.06 98 SER A N 1
ATOM 762 C CA . SER A 1 98 ? 11.239 3.496 -20.018 1.00 79.06 98 SER A CA 1
ATOM 763 C C . SER A 1 98 ? 10.818 4.419 -18.862 1.00 79.06 98 SER A C 1
ATOM 765 O O . SER A 1 98 ? 10.341 3.943 -17.827 1.00 79.06 98 SER A O 1
ATOM 767 N N . TRP A 1 99 ? 10.907 5.745 -19.039 1.00 84.38 99 TRP A N 1
ATOM 768 C CA . TRP A 1 99 ? 10.416 6.711 -18.049 1.00 84.38 99 TRP A CA 1
ATOM 769 C C . TRP A 1 99 ? 8.8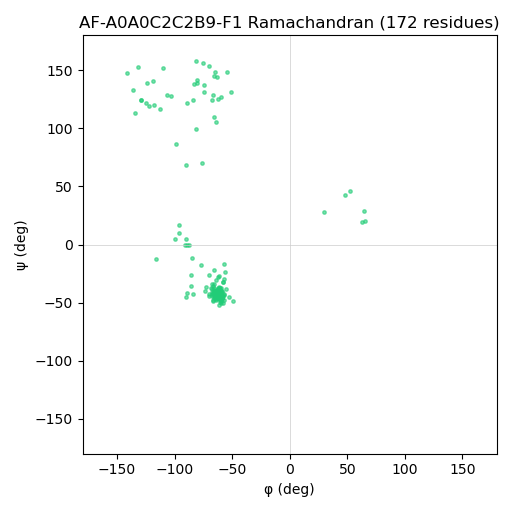87 6.673 -17.897 1.00 84.38 99 TRP A C 1
ATOM 771 O O . TRP A 1 99 ? 8.399 6.555 -16.773 1.00 84.38 99 TRP A O 1
ATOM 781 N N . ILE A 1 100 ? 8.127 6.696 -18.999 1.00 88.50 100 ILE A N 1
ATOM 782 C CA . ILE A 1 100 ? 6.653 6.636 -18.993 1.00 88.50 100 ILE A CA 1
ATOM 783 C C . ILE A 1 100 ? 6.164 5.353 -18.319 1.00 88.50 100 ILE A C 1
ATOM 785 O O . ILE A 1 100 ? 5.274 5.408 -17.471 1.00 88.50 100 ILE A O 1
ATOM 789 N N . MET A 1 101 ? 6.764 4.205 -18.643 1.00 83.81 101 MET A N 1
ATOM 790 C CA . MET A 1 101 ? 6.391 2.926 -18.034 1.00 83.81 101 MET A CA 1
ATOM 791 C C . MET A 1 101 ? 6.617 2.933 -16.523 1.00 83.81 101 MET A C 1
ATOM 793 O O . MET A 1 101 ? 5.765 2.469 -15.763 1.00 83.81 101 MET A O 1
ATOM 797 N N . ARG A 1 102 ? 7.726 3.525 -16.065 1.00 81.69 102 ARG A N 1
ATOM 798 C CA . ARG A 1 102 ? 7.984 3.699 -14.635 1.00 81.69 102 ARG A CA 1
ATOM 799 C C . ARG A 1 102 ? 6.948 4.613 -13.972 1.00 81.69 102 ARG A C 1
ATOM 801 O O . ARG A 1 102 ? 6.451 4.270 -12.904 1.00 81.69 102 ARG A O 1
ATOM 808 N N . GLN A 1 103 ? 6.607 5.741 -14.595 1.00 89.19 103 GLN A N 1
ATOM 809 C CA . GLN A 1 103 ? 5.575 6.648 -14.076 1.00 89.19 103 GLN A CA 1
ATOM 810 C C . GLN A 1 103 ? 4.193 5.983 -14.023 1.00 89.19 103 GLN A C 1
ATOM 812 O O . GLN A 1 103 ? 3.469 6.147 -13.045 1.00 89.19 103 GLN A O 1
ATOM 817 N N . SER A 1 104 ? 3.848 5.171 -15.025 1.00 88.50 104 SER A N 1
ATOM 818 C CA . SER A 1 104 ? 2.603 4.397 -15.043 1.00 88.50 104 SER A CA 1
ATOM 819 C C . SER A 1 104 ? 2.536 3.394 -13.885 1.00 88.50 104 SER A C 1
ATOM 821 O O . SER A 1 104 ? 1.526 3.333 -13.184 1.00 88.50 104 SER A O 1
ATOM 823 N N . ALA A 1 105 ? 3.628 2.672 -13.613 1.00 84.12 105 ALA A N 1
ATOM 824 C CA . ALA A 1 105 ? 3.702 1.748 -12.482 1.00 84.12 105 ALA A CA 1
ATOM 825 C C . ALA A 1 105 ? 3.625 2.470 -11.120 1.00 84.12 105 ALA A C 1
ATOM 827 O O . ALA A 1 105 ? 2.987 1.979 -10.188 1.00 84.12 105 ALA A O 1
ATOM 828 N N . GLU A 1 106 ? 4.257 3.640 -10.981 1.00 85.38 106 GLU A N 1
ATOM 829 C CA . GLU A 1 106 ? 4.165 4.471 -9.770 1.00 85.38 106 GLU A CA 1
ATOM 830 C C . GLU A 1 106 ? 2.724 4.965 -9.543 1.00 85.38 106 GLU A C 1
ATOM 832 O O . GLU A 1 106 ? 2.207 4.856 -8.429 1.00 85.38 106 GLU A O 1
ATOM 837 N N . LEU A 1 107 ? 2.038 5.402 -10.606 1.00 92.38 107 LEU A N 1
ATOM 838 C CA . LEU A 1 107 ? 0.626 5.785 -10.563 1.00 92.38 107 LEU A CA 1
ATOM 839 C C . LEU A 1 107 ? -0.273 4.617 -10.136 1.00 92.38 107 LEU A C 1
ATOM 841 O O . LEU A 1 107 ? -1.089 4.775 -9.229 1.00 92.38 107 LEU A O 1
ATOM 845 N N . GLN A 1 108 ? -0.115 3.442 -10.751 1.00 86.25 108 GLN A N 1
ATOM 846 C CA . GLN A 1 108 ? -0.903 2.251 -10.412 1.00 86.25 108 GLN A CA 1
ATOM 847 C C . GLN A 1 108 ? -0.725 1.845 -8.945 1.00 86.25 108 GLN A C 1
ATOM 849 O O . GLN A 1 108 ? -1.706 1.565 -8.260 1.00 86.25 108 GLN A O 1
ATOM 854 N N . ASN A 1 109 ? 0.507 1.886 -8.428 1.00 86.38 109 ASN A N 1
ATOM 855 C CA . ASN A 1 109 ? 0.766 1.638 -7.009 1.00 86.38 109 ASN A CA 1
ATOM 856 C C . ASN A 1 109 ? 0.060 2.660 -6.099 1.00 86.38 109 ASN A C 1
ATOM 858 O O . ASN A 1 109 ? -0.424 2.295 -5.027 1.00 86.38 109 ASN A O 1
ATOM 862 N N . GLY A 1 110 ? -0.019 3.927 -6.516 1.00 90.50 110 GLY A N 1
ATOM 863 C CA . GLY A 1 110 ? -0.760 4.969 -5.801 1.00 90.50 110 GLY A CA 1
ATOM 864 C C . GLY A 1 110 ? -2.276 4.750 -5.807 1.00 90.50 110 GLY A C 1
ATOM 865 O O . GLY A 1 110 ? -2.930 4.954 -4.781 1.00 90.50 110 GLY A O 1
ATOM 866 N N . MET A 1 111 ? -2.831 4.267 -6.923 1.00 94.19 111 MET A N 1
ATOM 867 C CA . MET A 1 111 ? -4.270 4.023 -7.080 1.00 94.19 111 MET A CA 1
ATOM 868 C C . MET A 1 111 ? -4.827 2.990 -6.096 1.00 94.19 111 MET A C 1
ATOM 870 O O . MET A 1 111 ? -5.975 3.124 -5.687 1.00 94.19 111 MET A O 1
ATOM 874 N N . VAL A 1 112 ? -4.015 2.046 -5.607 1.00 91.88 112 VAL A N 1
ATOM 875 C CA . VAL A 1 112 ? -4.420 1.101 -4.543 1.00 91.88 112 VAL A CA 1
ATOM 876 C C . VAL A 1 112 ? -4.865 1.830 -3.265 1.00 91.88 112 VAL A C 1
ATOM 878 O O . VAL A 1 112 ? -5.732 1.359 -2.531 1.00 91.88 112 VAL A O 1
ATOM 881 N N . SER A 1 113 ? -4.284 2.997 -2.963 1.00 92.12 113 SER A N 1
ATOM 882 C CA . SER A 1 113 ? -4.729 3.801 -1.818 1.00 92.12 113 SER A CA 1
ATOM 883 C C . SER A 1 113 ? -6.077 4.469 -2.074 1.00 92.12 113 SER A C 1
ATOM 885 O O . SER A 1 113 ? -6.864 4.601 -1.141 1.00 92.12 113 SER A O 1
ATOM 887 N N . VAL A 1 114 ? -6.330 4.903 -3.310 1.00 94.94 114 VAL A N 1
ATOM 888 C CA . VAL A 1 114 ? -7.607 5.508 -3.712 1.00 94.94 114 VAL A CA 1
ATOM 889 C C . VAL A 1 114 ? -8.709 4.457 -3.676 1.00 94.94 114 VAL A C 1
ATOM 891 O O . VAL A 1 114 ? -9.757 4.707 -3.094 1.00 94.94 114 VAL A O 1
ATOM 894 N N . GLU A 1 115 ? -8.437 3.260 -4.196 1.00 93.81 115 GLU A N 1
ATOM 895 C CA . GLU A 1 115 ? -9.346 2.111 -4.142 1.00 93.81 115 GLU A CA 1
ATOM 896 C C . GLU A 1 115 ? -9.806 1.822 -2.706 1.00 93.81 115 GLU A C 1
ATOM 898 O O . GLU A 1 115 ? -10.999 1.692 -2.455 1.00 93.81 115 GLU A O 1
ATOM 903 N N . ARG A 1 116 ? -8.885 1.824 -1.732 1.00 94.00 116 ARG A N 1
ATOM 904 C CA . ARG A 1 116 ? -9.243 1.649 -0.313 1.00 94.00 116 ARG A CA 1
ATOM 905 C C . ARG A 1 116 ? -10.137 2.755 0.235 1.00 94.00 116 ARG A C 1
ATOM 907 O O . ARG A 1 116 ? -10.988 2.479 1.068 1.00 94.00 116 ARG A O 1
ATOM 914 N N . ILE A 1 117 ? -9.921 4.005 -0.174 1.00 95.19 117 ILE A N 1
ATOM 915 C CA . ILE A 1 117 ? -10.769 5.121 0.266 1.00 95.19 117 ILE A CA 1
ATOM 916 C C . ILE A 1 117 ? -12.179 4.941 -0.292 1.00 95.19 117 ILE A C 1
ATOM 918 O O . ILE A 1 117 ? -13.137 5.075 0.459 1.00 95.19 117 ILE A O 1
ATOM 922 N N . VAL A 1 118 ? -12.300 4.581 -1.571 1.00 95.44 118 VAL A N 1
ATOM 923 C CA . VAL A 1 118 ? -13.595 4.311 -2.210 1.00 95.44 118 VAL A CA 1
ATOM 924 C C . VAL A 1 118 ? -14.319 3.157 -1.513 1.00 95.44 118 VAL A C 1
ATOM 926 O O . VAL A 1 118 ? -15.486 3.302 -1.166 1.00 95.44 118 VAL A O 1
ATOM 929 N N . GLN A 1 119 ? -13.616 2.072 -1.178 1.00 93.88 119 GLN A N 1
ATOM 930 C CA . GLN A 1 119 ? -14.196 0.967 -0.402 1.00 93.88 119 GLN A CA 1
ATOM 931 C C . GLN A 1 119 ? -14.797 1.431 0.933 1.00 93.88 119 GLN A C 1
ATOM 933 O O . GLN A 1 119 ? -15.853 0.948 1.324 1.00 93.88 119 GLN A O 1
ATOM 938 N N . TYR A 1 120 ? -14.172 2.392 1.625 1.00 91.94 120 TYR A N 1
ATOM 939 C CA . TYR A 1 120 ? -14.739 2.948 2.859 1.00 91.94 120 TYR A CA 1
ATOM 940 C C . TYR A 1 120 ? -15.980 3.816 2.627 1.00 91.94 120 TYR A C 1
ATOM 942 O O . TYR A 1 120 ? -16.802 3.928 3.530 1.00 91.94 120 TYR A O 1
ATOM 950 N N . THR A 1 121 ? -16.129 4.426 1.447 1.00 90.19 121 THR A N 1
ATOM 951 C CA . THR A 1 121 ? -17.333 5.204 1.102 1.00 90.19 121 THR A CA 1
ATOM 952 C C . THR A 1 121 ? -18.529 4.334 0.730 1.00 90.19 121 THR A C 1
ATOM 954 O O . THR A 1 121 ? -19.653 4.819 0.746 1.00 90.19 121 THR A O 1
ATOM 957 N N . GLU A 1 122 ? -18.290 3.064 0.406 1.00 90.94 122 GLU A N 1
ATOM 958 C CA . GLU A 1 122 ? -19.312 2.093 -0.001 1.00 90.94 122 GLU A CA 1
ATOM 959 C C . GLU A 1 122 ? -19.742 1.164 1.150 1.00 90.94 122 GLU A C 1
ATOM 961 O O . GLU A 1 122 ? -20.513 0.231 0.930 1.00 90.94 122 GLU A O 1
ATOM 966 N N . 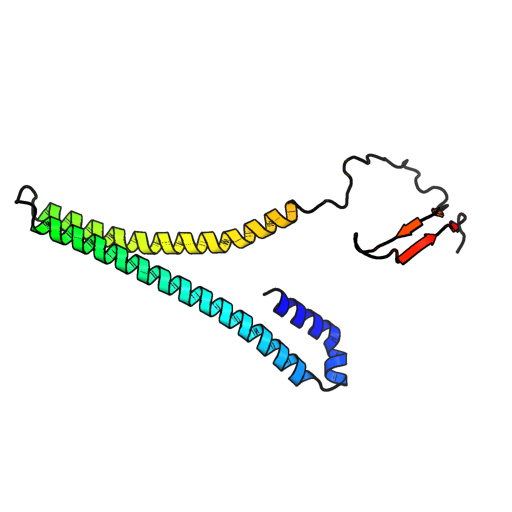LEU A 1 123 ? -19.245 1.389 2.373 1.00 90.25 123 LEU A N 1
ATOM 967 C CA . LEU A 1 123 ? -19.674 0.635 3.552 1.00 90.25 123 LEU A CA 1
ATOM 968 C C . LEU A 1 123 ? -21.147 0.903 3.877 1.00 90.25 123 LEU A C 1
ATOM 970 O O . LE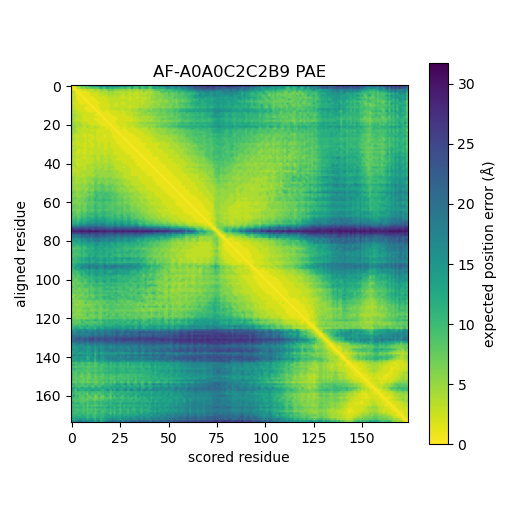U A 1 123 ? -21.656 2.005 3.672 1.00 90.25 123 LEU A O 1
ATOM 974 N N . GLU A 1 124 ? -21.814 -0.112 4.427 1.00 87.94 124 GLU A N 1
ATOM 975 C CA . GLU A 1 124 ? -23.182 0.018 4.920 1.00 87.94 124 GLU A CA 1
ATOM 976 C C . GLU A 1 124 ? -23.246 1.093 6.014 1.00 87.94 124 GLU A C 1
ATOM 978 O O . GLU A 1 124 ? -22.469 1.083 6.972 1.00 87.94 124 GLU A O 1
ATOM 983 N N . SER A 1 125 ? -24.150 2.056 5.835 1.00 83.75 125 SER A N 1
ATOM 984 C CA . SER A 1 125 ? -24.357 3.137 6.793 1.00 83.75 125 SER A CA 1
ATOM 985 C C . SER A 1 125 ? -25.094 2.609 8.018 1.00 83.75 125 SER A C 1
ATOM 987 O O . SER A 1 125 ? -26.148 1.993 7.896 1.00 83.75 125 SER A O 1
ATOM 989 N N . GLU A 1 126 ? -24.591 2.927 9.211 1.00 84.81 126 GLU A N 1
ATOM 990 C CA . GLU A 1 126 ? -25.329 2.697 10.461 1.00 84.81 126 GLU A CA 1
ATOM 991 C C . GLU A 1 126 ? -26.591 3.578 10.558 1.00 84.81 126 GLU A C 1
ATOM 993 O O . GLU A 1 126 ? -27.514 3.276 11.315 1.00 84.81 126 GLU A O 1
ATOM 998 N N . HIS A 1 127 ? -26.628 4.692 9.819 1.00 75.12 127 HIS A N 1
ATOM 999 C CA . HIS A 1 127 ? -27.761 5.608 9.782 1.00 75.12 127 HIS A CA 1
ATOM 1000 C C . HIS A 1 127 ? -28.753 5.192 8.694 1.00 75.12 127 HIS A C 1
ATOM 1002 O O . HIS A 1 127 ? -28.399 5.151 7.514 1.00 75.12 127 HIS A O 1
ATOM 1008 N N . ASP A 1 128 ? -29.997 4.931 9.093 1.00 71.19 128 ASP A N 1
ATOM 1009 C CA . ASP A 1 128 ? -31.111 4.734 8.170 1.00 71.19 128 ASP A CA 1
ATOM 1010 C C . ASP A 1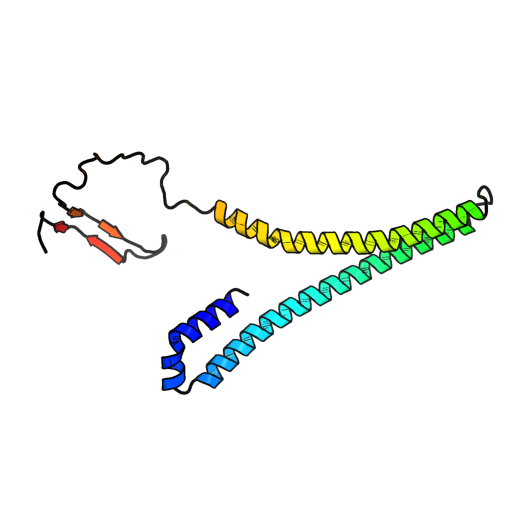 128 ? -31.652 6.101 7.728 1.00 71.19 128 ASP A C 1
ATOM 1012 O O . ASP A 1 128 ? -32.428 6.741 8.443 1.00 71.19 128 ASP A O 1
ATOM 1016 N N . ASP A 1 129 ? -31.242 6.543 6.537 1.00 64.94 129 ASP A N 1
ATOM 1017 C CA . ASP A 1 129 ? -31.664 7.814 5.927 1.00 64.94 129 ASP A CA 1
ATOM 1018 C C . ASP A 1 129 ? -33.196 7.935 5.770 1.00 64.94 129 ASP A C 1
ATOM 1020 O O . ASP A 1 129 ? -33.723 9.035 5.588 1.00 64.94 129 ASP A O 1
ATOM 1024 N N . ASN A 1 130 ? -33.944 6.825 5.856 1.00 64.44 130 ASN A N 1
ATOM 1025 C CA . ASN A 1 130 ? -35.404 6.829 5.743 1.00 64.44 130 ASN A CA 1
ATOM 1026 C C . ASN A 1 130 ? -36.123 7.129 7.071 1.00 64.44 130 ASN A C 1
ATOM 1028 O O . ASN A 1 130 ? -37.328 7.401 7.068 1.00 64.44 130 ASN A O 1
ATOM 1032 N N . LEU A 1 131 ? -35.419 7.115 8.208 1.00 64.06 131 LEU A N 1
ATOM 1033 C CA . LEU A 1 131 ? -35.979 7.398 9.532 1.00 64.06 131 LEU A CA 1
ATOM 1034 C C . LEU A 1 131 ? -35.893 8.898 9.863 1.00 64.06 131 LEU A C 1
ATOM 1036 O O . LEU A 1 131 ? -35.205 9.331 10.785 1.00 64.06 131 LEU A O 1
ATOM 1040 N N . SER A 1 132 ? -36.674 9.714 9.150 1.00 63.31 132 SER A N 1
ATOM 1041 C CA . SER A 1 132 ? -36.965 11.098 9.557 1.00 63.31 132 SER A CA 1
ATOM 1042 C C . SER A 1 132 ? -37.993 11.110 10.698 1.00 63.31 132 SER A C 1
ATOM 1044 O O . SER A 1 132 ? -39.161 11.460 10.530 1.00 63.31 132 SER A O 1
ATOM 1046 N N . LEU A 1 133 ? -37.578 10.674 11.885 1.00 70.69 133 LEU A N 1
ATOM 1047 C CA . LEU A 1 133 ? -38.343 10.880 13.113 1.00 70.69 133 LEU A CA 1
ATOM 1048 C C . LEU A 1 133 ? -37.748 12.080 13.847 1.00 70.69 133 LEU A C 1
ATOM 1050 O O . LEU A 1 133 ? -36.885 11.937 14.712 1.00 70.69 133 LEU A O 1
ATOM 1054 N N . GLU A 1 134 ? -38.209 13.283 13.498 1.00 76.81 134 GLU A N 1
ATOM 1055 C CA . GLU A 1 134 ? -37.919 14.464 14.309 1.00 76.81 134 GLU A CA 1
ATOM 1056 C C . GLU A 1 134 ? -38.601 14.316 15.671 1.00 76.81 134 GLU A C 1
ATOM 1058 O O . GLU A 1 134 ? -39.826 14.385 15.806 1.00 76.81 134 GLU A O 1
ATOM 1063 N N . ALA A 1 135 ? -37.790 14.113 16.707 1.00 80.38 135 ALA A N 1
ATOM 1064 C CA . ALA A 1 135 ? -38.276 14.194 18.070 1.00 80.38 135 ALA A CA 1
ATOM 1065 C C . ALA A 1 135 ? -38.761 15.633 18.360 1.00 80.38 135 ALA A C 1
ATOM 1067 O O . ALA A 1 135 ? -38.151 16.603 17.896 1.00 80.38 135 ALA A O 1
ATOM 1068 N N . PRO A 1 136 ? -39.832 15.817 19.152 1.00 85.31 136 PRO A N 1
ATOM 1069 C CA . PRO A 1 136 ? -40.274 17.144 19.567 1.00 85.31 136 PRO A CA 1
ATOM 1070 C C . PRO A 1 136 ? -39.145 17.935 20.241 1.00 85.31 136 PRO A C 1
ATOM 1072 O O . PRO A 1 136 ? -38.346 17.368 20.980 1.00 85.31 136 PRO A O 1
ATOM 1075 N N . LYS A 1 137 ? -39.134 19.267 20.103 1.00 84.31 137 LYS A N 1
ATOM 1076 C CA . LYS A 1 137 ? -38.113 20.137 20.734 1.00 84.31 137 LYS A CA 1
ATOM 1077 C C . LYS A 1 137 ? -38.001 19.984 22.258 1.00 84.31 137 LYS A C 1
ATOM 1079 O O . LYS A 1 137 ? -36.976 20.328 22.830 1.00 84.31 137 LYS A O 1
ATOM 1084 N N . ALA A 1 138 ? -39.067 19.520 22.907 1.00 87.06 138 ALA A N 1
ATOM 1085 C CA . ALA A 1 138 ? -39.123 19.281 24.348 1.00 87.06 138 ALA A CA 1
ATOM 1086 C C . ALA A 1 138 ? -38.705 17.849 24.751 1.00 87.06 138 ALA A C 1
ATOM 1088 O O . ALA A 1 138 ? -38.841 17.481 25.920 1.00 87.06 138 ALA A O 1
ATOM 1089 N N . TRP A 1 139 ? -38.251 17.025 23.800 1.00 86.44 139 TRP A N 1
ATOM 1090 C CA . TRP A 1 139 ? -37.757 15.680 24.065 1.00 86.44 139 TRP A CA 1
ATOM 1091 C C . TRP A 1 139 ? -36.305 15.705 24.569 1.00 86.44 139 TRP A C 1
ATOM 1093 O O . TRP A 1 139 ? -35.481 16.420 23.997 1.00 86.44 139 TRP A O 1
ATOM 1103 N N . PRO A 1 140 ? -35.953 14.876 25.569 1.00 89.50 140 PRO A N 1
ATOM 1104 C CA . PRO A 1 140 ? -36.840 14.073 26.418 1.00 89.50 140 PRO A CA 1
ATOM 1105 C C . PRO A 1 140 ? -37.421 14.889 27.591 1.00 89.50 140 PRO A C 1
ATOM 1107 O O . PRO A 1 140 ? -36.700 15.634 28.248 1.00 89.50 140 PRO A O 1
ATOM 1110 N N . THR A 1 141 ? -38.717 14.721 27.894 1.00 85.94 141 THR A N 1
ATOM 1111 C CA . THR A 1 141 ? -39.409 15.514 28.938 1.00 85.94 141 THR A CA 1
ATOM 1112 C C . THR A 1 141 ? -39.338 14.878 30.332 1.00 85.94 141 THR A C 1
ATOM 1114 O O . THR A 1 141 ? -39.041 15.560 31.308 1.00 85.94 141 THR A O 1
ATOM 1117 N N . GLU A 1 142 ? -39.585 13.568 30.441 1.00 87.19 142 GLU A N 1
ATOM 1118 C CA . GLU A 1 142 ? -39.664 12.865 31.737 1.00 87.19 142 GLU A CA 1
ATOM 1119 C C . GLU A 1 142 ? -38.576 11.796 31.926 1.00 87.19 142 GLU A C 1
ATOM 1121 O O . GLU A 1 142 ? -38.359 11.328 33.040 1.00 87.19 142 GLU A O 1
ATOM 1126 N N . GLY A 1 143 ? -37.853 11.424 30.863 1.00 88.69 143 GLY A N 1
ATOM 1127 C CA . GLY A 1 143 ? -36.778 10.424 30.931 1.00 88.69 143 GLY A CA 1
ATOM 1128 C C . GLY A 1 143 ? -37.246 9.007 31.289 1.00 88.69 143 GLY A C 1
ATOM 1129 O O . GLY A 1 143 ? -36.439 8.207 31.745 1.00 88.69 143 GLY A O 1
ATOM 1130 N N . HIS A 1 144 ? -38.534 8.701 31.110 1.00 93.44 144 HIS A N 1
ATOM 1131 C CA . HIS A 1 144 ? -39.087 7.356 31.272 1.00 93.44 144 HIS A CA 1
ATOM 1132 C C . HIS A 1 144 ? -38.544 6.414 30.187 1.00 93.44 144 HIS A C 1
ATOM 1134 O O . HIS A 1 144 ? -38.629 6.744 29.002 1.00 93.44 144 HIS A O 1
ATOM 1140 N N . ILE A 1 145 ? -38.012 5.251 30.573 1.00 93.44 145 ILE A N 1
ATOM 1141 C CA . ILE A 1 145 ? -37.434 4.277 29.636 1.00 93.44 145 ILE A CA 1
ATOM 1142 C C . ILE A 1 145 ? -38.157 2.945 29.796 1.00 93.44 145 ILE A C 1
ATOM 1144 O O . ILE A 1 145 ? -38.074 2.309 30.843 1.00 93.44 145 ILE A O 1
ATOM 1148 N N . THR A 1 146 ? -38.798 2.486 28.723 1.00 94.88 146 THR A N 1
ATOM 1149 C CA . THR A 1 146 ? -39.414 1.159 28.675 1.00 94.88 146 THR A CA 1
ATOM 1150 C C . THR A 1 146 ? -38.741 0.325 27.592 1.00 94.88 146 THR A C 1
ATOM 1152 O O . THR A 1 146 ? -38.775 0.668 26.412 1.00 94.88 146 THR A O 1
ATOM 1155 N N . ILE A 1 147 ? -38.162 -0.801 27.992 1.00 95.94 147 ILE A N 1
ATOM 1156 C CA . ILE A 1 147 ? -37.570 -1.809 27.114 1.00 95.94 147 ILE A CA 1
ATOM 1157 C C . ILE A 1 147 ? -38.515 -3.009 27.110 1.00 95.94 147 ILE A C 1
ATOM 1159 O O . ILE A 1 147 ? -38.911 -3.487 28.171 1.00 95.94 147 ILE A O 1
ATOM 1163 N N . LYS A 1 148 ? -38.903 -3.504 25.933 1.00 95.62 148 LYS A N 1
ATOM 1164 C CA . LYS A 1 148 ? -39.812 -4.653 25.809 1.00 95.62 148 LYS A CA 1
ATOM 1165 C C . LYS A 1 148 ? -39.224 -5.690 24.874 1.00 95.62 148 LYS A C 1
ATOM 1167 O O . LYS A 1 148 ? -38.965 -5.378 23.717 1.00 95.62 148 LYS A O 1
ATOM 1172 N N . ASN A 1 149 ? -39.086 -6.918 25.369 1.00 96.00 149 ASN A N 1
ATOM 1173 C CA . ASN A 1 149 ? -38.660 -8.093 24.611 1.00 96.00 149 ASN A CA 1
ATOM 1174 C C . ASN A 1 149 ? -37.402 -7.823 23.770 1.00 96.00 149 ASN A C 1
ATOM 1176 O O . ASN A 1 149 ? -37.335 -8.198 22.602 1.00 96.00 149 ASN A O 1
ATOM 1180 N N . MET A 1 150 ? -36.423 -7.127 24.347 1.00 94.81 150 MET A N 1
ATOM 1181 C CA . MET A 1 150 ? -35.201 -6.755 23.648 1.00 94.81 150 MET A CA 1
ATOM 1182 C C . MET A 1 150 ? -34.292 -7.969 23.480 1.00 94.81 150 MET A C 1
ATOM 1184 O O . MET A 1 150 ? -34.078 -8.747 24.416 1.00 94.81 150 MET A O 1
ATOM 1188 N N . TYR A 1 151 ? -33.727 -8.081 22.283 1.00 95.44 151 TYR A N 1
ATOM 1189 C CA . TYR A 1 151 ? -32.681 -9.029 21.940 1.00 95.44 151 TYR A CA 1
ATOM 1190 C C . TYR A 1 151 ? -31.492 -8.257 21.383 1.00 95.44 151 TYR A C 1
ATOM 1192 O O . TYR A 1 151 ? -31.675 -7.314 20.618 1.00 95.44 151 TYR A O 1
ATOM 1200 N N . MET A 1 152 ? -30.282 -8.650 21.766 1.00 94.25 152 MET A N 1
ATOM 1201 C CA . MET A 1 152 ? -29.051 -8.018 21.293 1.00 94.25 152 MET A CA 1
ATOM 1202 C C . MET A 1 152 ? -28.028 -9.093 20.947 1.00 94.25 152 MET A C 1
ATOM 1204 O O . MET A 1 152 ? -27.808 -10.016 21.734 1.00 94.25 152 MET A O 1
ATOM 1208 N N . LYS A 1 153 ? -27.402 -8.949 19.784 1.00 95.19 153 LYS A N 1
ATOM 1209 C CA . LYS A 1 153 ? -26.256 -9.727 19.304 1.00 95.19 153 LYS A CA 1
ATOM 1210 C C . LYS A 1 153 ? -25.211 -8.738 18.773 1.00 95.19 153 LYS A C 1
ATOM 1212 O O . LYS A 1 153 ? -25.581 -7.627 18.403 1.00 95.19 153 LYS A O 1
ATOM 1217 N N . TYR A 1 154 ? -23.935 -9.113 18.808 1.00 91.00 154 TYR A N 1
ATOM 1218 C CA . TYR A 1 154 ? -22.844 -8.269 18.299 1.00 91.00 154 TYR A CA 1
ATOM 1219 C C . TYR A 1 154 ? -22.570 -8.514 16.817 1.00 91.00 154 TYR A C 1
ATOM 1221 O O . TYR A 1 154 ? -22.385 -7.559 16.075 1.00 91.00 154 TYR A O 1
ATOM 1229 N N . ASP A 1 155 ? -22.594 -9.780 16.407 1.00 90.69 155 ASP A N 1
ATOM 1230 C CA . ASP A 1 155 ? -22.425 -10.203 15.021 1.00 90.69 155 ASP A CA 1
ATOM 1231 C C . ASP A 1 155 ? -23.745 -10.744 14.484 1.00 90.69 155 ASP A C 1
ATOM 1233 O O . ASP A 1 155 ? -24.547 -11.309 15.239 1.00 90.69 155 ASP A O 1
ATOM 1237 N N . ASP A 1 156 ? -23.960 -10.630 13.176 1.00 87.06 156 ASP A N 1
ATOM 1238 C CA . ASP A 1 156 ? -25.205 -11.094 12.577 1.00 87.06 156 ASP A CA 1
ATOM 1239 C C . ASP A 1 156 ? -25.405 -12.606 12.658 1.00 87.06 156 ASP A C 1
ATOM 1241 O O . ASP A 1 156 ? -26.528 -13.062 12.894 1.00 87.06 156 ASP A O 1
ATOM 1245 N N . ASP A 1 157 ? -24.314 -13.358 12.570 1.00 90.75 157 ASP A N 1
ATOM 1246 C CA . ASP A 1 157 ? -24.300 -14.815 12.702 1.00 90.75 157 ASP A CA 1
ATOM 1247 C C . ASP A 1 157 ? -24.104 -15.285 14.157 1.00 90.75 157 ASP A C 1
ATOM 1249 O O . ASP A 1 157 ? -24.053 -16.484 14.433 1.00 90.75 157 ASP A O 1
ATOM 1253 N N . GLY A 1 158 ? -23.957 -14.349 15.099 1.00 91.12 158 GLY A N 1
ATOM 1254 C CA . GLY A 1 158 ? -23.683 -14.641 16.499 1.00 91.12 158 GLY A CA 1
ATOM 1255 C C . GLY A 1 158 ? -24.928 -15.009 17.307 1.00 91.12 158 GLY A C 1
ATOM 1256 O O . GLY A 1 158 ? -26.057 -14.621 16.999 1.00 91.12 158 GLY A O 1
ATOM 1257 N N . ASP A 1 159 ? -24.705 -15.708 18.420 1.00 94.69 159 ASP A N 1
ATOM 1258 C CA . ASP A 1 159 ? -25.750 -15.946 19.411 1.00 94.69 159 ASP A CA 1
ATOM 1259 C C . ASP A 1 159 ? -26.185 -14.638 20.088 1.00 94.69 159 ASP A C 1
ATOM 1261 O O . ASP A 1 159 ? -25.379 -13.755 20.395 1.00 94.69 159 ASP A O 1
ATOM 1265 N N . TYR A 1 160 ? -27.474 -14.541 20.414 1.00 94.50 160 TYR A N 1
ATOM 1266 C CA . TYR A 1 160 ? -27.981 -13.435 21.223 1.00 94.50 160 TYR A CA 1
ATOM 1267 C C . TYR A 1 160 ? -27.339 -13.430 22.615 1.00 94.50 160 TYR A C 1
ATOM 1269 O O . TYR A 1 160 ? -27.444 -14.407 23.361 1.00 94.50 160 TYR A O 1
ATOM 1277 N N . VAL A 1 161 ? -26.736 -12.302 22.985 1.00 95.50 161 VAL A N 1
ATOM 1278 C CA . VAL A 1 161 ? -26.136 -12.077 24.307 1.00 95.50 161 VAL A CA 1
ATOM 1279 C C . VAL A 1 161 ? -27.199 -11.621 25.303 1.00 95.50 161 VAL A C 1
ATOM 1281 O O . VAL A 1 161 ? -27.257 -12.123 26.424 1.00 95.50 161 VAL A O 1
ATOM 1284 N N . LEU A 1 162 ? -28.093 -10.721 24.880 1.00 94.69 162 LEU A N 1
ATOM 1285 C CA . LEU A 1 162 ? -29.300 -10.377 25.632 1.00 94.69 162 LEU A CA 1
ATO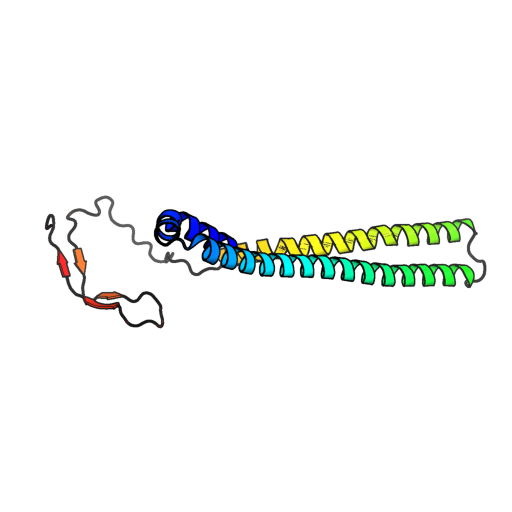M 1286 C C . LEU A 1 162 ? -30.497 -11.055 24.976 1.00 94.69 162 LEU A C 1
ATOM 1288 O O . LEU A 1 162 ? -30.703 -10.920 23.769 1.00 94.69 162 LEU A O 1
ATOM 1292 N N . LYS A 1 163 ? -31.275 -11.791 25.775 1.00 95.25 163 LYS A N 1
ATOM 1293 C CA . LYS A 1 163 ? -32.434 -12.561 25.314 1.00 95.25 163 LYS A CA 1
ATOM 1294 C C . LYS A 1 163 ? -33.669 -12.161 26.107 1.00 95.25 163 LYS A C 1
ATOM 1296 O O . LYS A 1 163 ? -33.689 -12.320 27.324 1.00 95.25 163 LYS A O 1
ATOM 1301 N N . ASN A 1 164 ? -34.696 -11.699 25.400 1.00 94.81 164 ASN A N 1
ATOM 1302 C CA . ASN A 1 164 ? -36.010 -11.379 25.952 1.00 94.81 164 ASN A CA 1
ATOM 1303 C C . ASN A 1 164 ? -35.983 -10.435 27.169 1.00 94.81 164 ASN A C 1
ATOM 1305 O O . ASN A 1 164 ? -36.625 -10.690 28.189 1.00 94.81 164 ASN A O 1
ATOM 1309 N N . VAL A 1 165 ? -35.212 -9.353 27.083 1.00 94.88 165 VAL A N 1
ATOM 1310 C CA . VAL A 1 165 ? -35.068 -8.409 28.194 1.00 94.88 165 VAL A CA 1
ATOM 1311 C C . VAL A 1 165 ? -36.215 -7.396 28.172 1.00 94.88 165 VAL A C 1
ATOM 1313 O O . VAL A 1 165 ? -36.419 -6.707 27.173 1.00 94.88 165 VAL A O 1
ATOM 1316 N N . SER A 1 166 ? -36.947 -7.292 29.283 1.00 95.44 166 SER A N 1
ATOM 1317 C CA . SER A 1 166 ? -38.038 -6.328 29.472 1.00 95.44 166 SER A CA 1
ATOM 1318 C C . SER A 1 166 ? -37.848 -5.567 30.780 1.00 95.44 166 SER A C 1
ATOM 1320 O O . SER A 1 166 ? -37.717 -6.185 31.836 1.00 95.44 166 SER A O 1
ATOM 1322 N N . LEU A 1 167 ? -37.809 -4.237 30.705 1.00 94.56 167 LEU A N 1
ATOM 1323 C CA . LEU A 1 167 ? -37.520 -3.332 31.820 1.00 94.56 167 LEU A CA 1
ATOM 1324 C C . LEU A 1 167 ? -38.409 -2.089 31.715 1.00 94.56 167 LEU A C 1
ATOM 1326 O O . LEU A 1 167 ? -38.701 -1.627 30.614 1.00 94.56 167 LEU A O 1
ATOM 1330 N N . ASP A 1 168 ? -38.785 -1.524 32.854 1.00 95.31 168 ASP A N 1
ATOM 1331 C CA . ASP A 1 168 ? -39.526 -0.266 32.940 1.00 95.31 168 ASP A CA 1
ATOM 1332 C C . ASP A 1 168 ? -38.872 0.599 34.019 1.00 95.31 168 ASP A C 1
ATOM 1334 O O . ASP A 1 168 ? -38.845 0.211 35.186 1.00 95.31 168 ASP A O 1
ATOM 1338 N N . ILE A 1 169 ? -38.263 1.712 33.611 1.00 93.81 169 ILE A N 1
ATOM 1339 C CA . ILE A 1 169 ? -37.477 2.603 34.471 1.00 93.81 169 ILE A CA 1
ATOM 1340 C C . ILE A 1 169 ? -38.220 3.927 34.584 1.00 93.81 169 ILE A C 1
ATOM 1342 O O . ILE A 1 169 ? -38.392 4.642 33.588 1.00 93.81 169 ILE A O 1
ATOM 1346 N N . LYS A 1 170 ? -38.643 4.269 35.804 1.00 94.25 170 LYS A N 1
ATOM 1347 C CA . LYS A 1 170 ? -39.462 5.453 36.066 1.00 94.25 170 LYS A CA 1
ATOM 1348 C C . LYS A 1 170 ? -38.643 6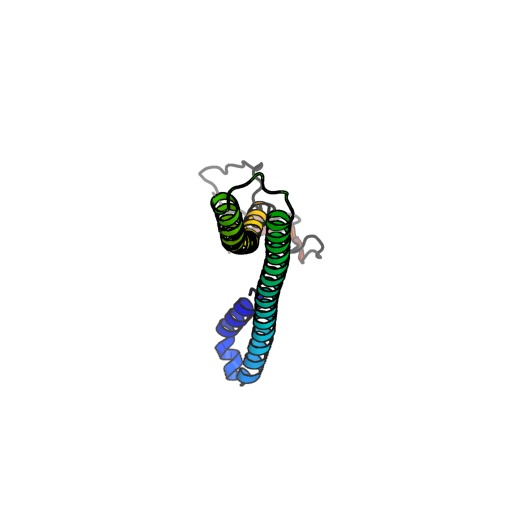.744 36.002 1.00 94.25 170 LYS A C 1
ATOM 1350 O O . LYS A 1 170 ? -37.435 6.743 36.251 1.00 94.25 170 LYS A O 1
ATOM 1355 N N . PRO A 1 171 ? -39.298 7.888 35.731 1.00 92.62 171 PRO A N 1
ATOM 1356 C CA . PRO A 1 171 ? -38.662 9.193 35.841 1.00 92.62 171 PRO A CA 1
ATOM 1357 C C . PRO A 1 171 ? -37.970 9.378 37.194 1.00 92.62 171 PRO A C 1
ATOM 1359 O O . PRO A 1 171 ? -38.586 9.189 38.243 1.00 92.62 171 PRO A O 1
ATOM 1362 N N . LYS A 1 172 ? -36.708 9.825 37.164 1.00 88.88 172 LYS A N 1
ATOM 1363 C CA . LYS A 1 172 ? -35.891 10.131 38.357 1.00 88.88 172 LYS A CA 1
ATOM 1364 C C . LYS A 1 172 ? -35.606 8.923 39.268 1.00 88.88 172 LYS A C 1
ATOM 1366 O O . LYS A 1 172 ? -35.233 9.119 40.425 1.00 88.88 172 LYS A O 1
ATOM 1371 N N . GLU A 1 173 ? -35.750 7.704 38.757 1.00 85.12 173 GLU A N 1
ATOM 1372 C CA . GLU A 1 173 ? -35.310 6.473 39.417 1.00 85.12 173 GLU A CA 1
ATOM 1373 C C . GLU A 1 173 ? -33.793 6.280 39.204 1.00 85.12 173 GLU A C 1
ATOM 1375 O O . GLU A 1 173 ? -33.265 6.645 38.151 1.00 85.12 173 GLU A O 1
ATOM 1380 N N . LYS A 1 174 ? -33.073 5.801 40.226 1.00 79.81 174 LYS A N 1
ATOM 1381 C CA . LYS A 1 174 ? -31.618 5.571 40.208 1.00 79.81 174 LYS A CA 1
ATOM 1382 C C . LYS A 1 174 ? -31.300 4.117 40.494 1.00 79.81 174 LYS A C 1
ATOM 1384 O O . LYS A 1 174 ? -31.945 3.576 41.418 1.00 79.81 174 LYS A O 1
#

Solvent-accessible surface area (backbone atoms only — not comparable to full-atom values): 10339 Å² total; per-residue (Å²): 108,70,69,56,55,53,50,52,52,52,45,66,77,39,44,67,60,38,59,75,70,69,41,58,68,60,57,49,51,52,50,49,54,52,49,49,55,49,50,49,54,50,49,49,52,52,51,50,55,51,51,51,51,52,56,50,50,52,55,42,51,51,51,45,49,51,54,54,52,51,66,71,67,55,82,80,84,64,55,74,66,56,54,52,50,54,52,53,50,47,56,52,50,43,60,50,48,58,50,50,53,51,53,51,54,54,50,56,62,52,45,58,58,53,52,54,53,53,56,65,73,69,53,87,69,92,69,64,87,84,69,82,72,82,71,59,92,67,62,81,78,60,72,63,45,76,45,72,67,37,68,42,54,93,46,94,90,48,72,66,77,41,70,67,43,64,48,78,45,57,56,93,66,131

Mean predicted aligned error: 9.98 Å

InterPro domains:
  IPR011527 ABC transporter type 1, transmembrane domain [PF00664] (2-95)
  IPR011527 ABC transporter type 1, transmembrane domain [PS50929] (1-109)
  IPR027417 P-loop containing nucleoside triphosphate hydrolase [G3DSA:3.40.50.300] (129-174)
  IPR036640 ABC transporter type 1, transmembrane domain superfamily [G3DSA:1.20.1560.10] (1-128)
  IPR036640 ABC transporter type 1, transmembrane domain superfamily [SSF90123] (1-128)
  IPR050173 ATP-binding cassette transporter C-like [PTHR24223] (1-174)